Protein AF-A0A7X0CPT9-F1 (afdb_monomer)

Secondary structure (DSSP, 8-state):
-PPPPEEEEETTTSHHHHHHHHHHHHTT-EEEEEE-TTSSHHHHHHHHHHH----EEEEE--

Sequence (62 aa):
MQQQLTAIVTGASEGLGKSFTIELAGRNINLVLVALPASGLPELASFIRKNFSVMYTTWRLI

Structure (mmCIF, N/CA/C/O backbone):
data_AF-A0A7X0CPT9-F1
#
_entry.id   AF-A0A7X0CPT9-F1
#
loop_
_atom_site.group_PDB
_atom_site.id
_atom_site.type_symbol
_atom_site.label_atom_id
_atom_site.label_alt_id
_atom_site.label_comp_id
_atom_site.label_asym_id
_atom_site.label_entity_id
_atom_site.label_seq_id
_atom_site.pdbx_PDB_ins_code
_atom_site.Cartn_x
_atom_site.Cartn_y
_atom_site.Cartn_z
_atom_site.occupancy
_atom_site.B_iso_or_equiv
_atom_site.auth_seq_id
_atom_site.auth_comp_id
_atom_site.auth_asym_id
_atom_site.auth_atom_id
_atom_site.pdbx_PDB_model_num
ATOM 1 N N . MET A 1 1 ? -16.196 13.111 16.649 1.00 54.41 1 MET A N 1
ATOM 2 C CA . MET A 1 1 ? -15.654 12.519 15.407 1.00 54.41 1 MET A CA 1
ATOM 3 C C . MET A 1 1 ? -14.301 11.920 15.747 1.00 54.41 1 MET A C 1
ATOM 5 O O . MET A 1 1 ? -13.451 12.660 16.223 1.00 54.41 1 MET A O 1
ATOM 9 N N . GLN A 1 2 ? -14.130 10.601 15.632 1.00 70.88 2 GLN A N 1
ATOM 10 C CA . GLN A 1 2 ? -12.815 9.978 15.827 1.00 70.88 2 GLN A CA 1
ATOM 11 C C . GLN A 1 2 ? -11.922 10.327 14.631 1.00 70.88 2 GLN A C 1
ATOM 13 O O . GLN A 1 2 ? -12.394 10.318 13.496 1.00 70.88 2 GLN A O 1
ATOM 18 N N . GLN A 1 3 ? -10.662 10.688 14.880 1.00 76.88 3 GLN A N 1
ATOM 19 C CA . GLN A 1 3 ? -9.712 10.957 13.802 1.00 76.88 3 GLN A CA 1
ATOM 20 C C . GLN A 1 3 ? -9.217 9.631 13.217 1.00 76.88 3 GLN A C 1
ATOM 22 O O . GLN A 1 3 ? -8.649 8.813 13.937 1.00 76.88 3 GLN A O 1
ATOM 27 N N . GLN A 1 4 ? -9.432 9.426 11.918 1.00 85.62 4 GL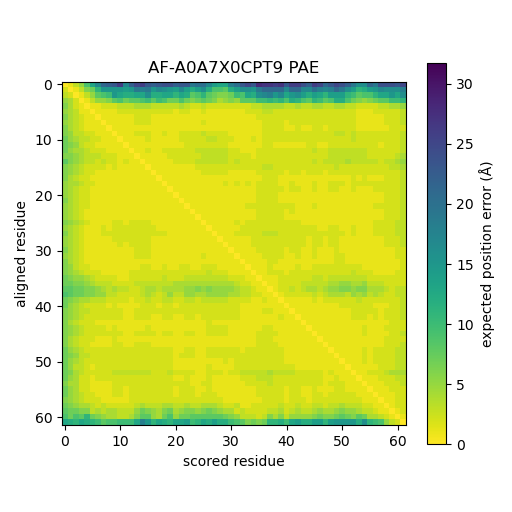N A N 1
ATOM 28 C CA . GLN A 1 4 ? -8.948 8.253 11.194 1.00 85.62 4 GLN A CA 1
ATOM 29 C C . GLN A 1 4 ? -7.557 8.545 10.620 1.00 85.62 4 GLN A C 1
ATOM 31 O O . GLN A 1 4 ? -7.386 9.483 9.839 1.00 85.62 4 GLN A O 1
ATOM 36 N N . LEU A 1 5 ? -6.564 7.731 10.978 1.00 95.44 5 LEU A N 1
ATOM 37 C CA . LEU A 1 5 ? -5.211 7.841 10.431 1.00 95.44 5 LEU A CA 1
ATOM 38 C C . LEU A 1 5 ? -5.173 7.387 8.964 1.00 95.44 5 LEU A C 1
ATOM 40 O O . LEU A 1 5 ? -5.802 6.397 8.584 1.00 95.44 5 LEU A O 1
ATOM 44 N N . THR A 1 6 ? -4.407 8.111 8.149 1.00 97.50 6 THR A N 1
ATOM 45 C CA . THR A 1 6 ? -4.132 7.777 6.744 1.00 97.50 6 THR A CA 1
ATOM 46 C C . THR A 1 6 ? -2.631 7.861 6.501 1.00 97.50 6 THR A C 1
ATOM 48 O O . THR A 1 6 ? -2.001 8.839 6.900 1.00 97.50 6 THR A O 1
ATOM 51 N N . ALA A 1 7 ? -2.057 6.852 5.851 1.00 98.19 7 ALA A N 1
ATOM 52 C CA . ALA A 1 7 ? -0.636 6.786 5.538 1.00 98.19 7 ALA A CA 1
ATOM 53 C C . ALA A 1 7 ? -0.387 6.954 4.036 1.00 98.19 7 ALA A C 1
ATOM 55 O O . ALA A 1 7 ? -1.088 6.374 3.207 1.00 98.19 7 ALA A O 1
ATOM 56 N N . ILE A 1 8 ? 0.644 7.724 3.691 1.00 98.19 8 ILE A N 1
ATOM 57 C CA . ILE A 1 8 ? 1.156 7.823 2.323 1.00 98.19 8 ILE A CA 1
ATOM 58 C C . ILE A 1 8 ? 2.370 6.909 2.218 1.00 98.19 8 ILE A C 1
ATOM 60 O O . ILE A 1 8 ? 3.309 7.040 3.002 1.00 98.19 8 ILE A O 1
ATOM 64 N N . VAL A 1 9 ? 2.359 6.000 1.247 1.00 98.19 9 VAL A N 1
ATOM 65 C CA . VAL A 1 9 ? 3.476 5.089 0.987 1.00 98.19 9 VAL A CA 1
ATOM 66 C C . VAL A 1 9 ? 4.044 5.390 -0.395 1.00 98.19 9 VAL A C 1
ATOM 68 O O . VAL A 1 9 ? 3.344 5.274 -1.401 1.00 98.19 9 VAL A O 1
ATOM 71 N N . THR A 1 10 ? 5.314 5.790 -0.446 1.00 97.00 10 THR A N 1
ATOM 72 C CA . THR A 1 10 ? 6.072 5.978 -1.690 1.00 97.00 10 THR A CA 1
ATOM 73 C C . THR A 1 10 ? 6.826 4.701 -2.048 1.00 97.00 10 THR A C 1
ATOM 75 O O . THR A 1 10 ? 7.229 3.939 -1.171 1.00 97.00 10 THR A O 1
ATOM 78 N N . GLY A 1 11 ? 6.961 4.417 -3.347 1.00 96.94 11 GLY A N 1
ATOM 79 C CA . GLY A 1 11 ? 7.450 3.110 -3.799 1.00 96.94 11 GLY A CA 1
ATOM 80 C C . GLY A 1 11 ? 6.528 1.969 -3.357 1.00 96.94 11 GLY A C 1
ATOM 81 O O . GLY A 1 11 ? 6.997 0.878 -3.053 1.00 96.94 11 GLY A O 1
ATOM 82 N N . ALA A 1 12 ? 5.218 2.231 -3.264 1.00 98.06 12 ALA A N 1
ATOM 83 C CA . ALA A 1 12 ? 4.266 1.338 -2.608 1.00 98.06 12 ALA A CA 1
ATOM 84 C C . ALA A 1 12 ? 4.181 -0.053 -3.243 1.00 98.06 12 ALA A C 1
ATOM 86 O O . ALA A 1 12 ? 3.847 -1.005 -2.556 1.00 98.06 12 ALA A O 1
ATOM 87 N N . SER A 1 13 ? 4.450 -0.186 -4.538 1.00 96.50 13 SER A N 1
ATOM 88 C CA . SER A 1 13 ? 4.199 -1.417 -5.288 1.00 96.50 13 SER A CA 1
ATOM 89 C C . SER A 1 13 ? 5.256 -2.509 -5.101 1.00 96.50 13 SER A C 1
ATOM 91 O O . SER A 1 13 ? 4.975 -3.672 -5.397 1.00 96.50 13 SER A O 1
ATOM 93 N N . GLU A 1 14 ? 6.439 -2.179 -4.573 1.00 95.81 14 GLU A N 1
ATOM 94 C CA . GLU A 1 14 ? 7.593 -3.083 -4.521 1.00 95.81 14 GLU A CA 1
ATOM 95 C C . GLU A 1 14 ? 8.360 -2.990 -3.190 1.00 95.81 14 GLU A C 1
ATOM 97 O O . GLU A 1 14 ? 8.197 -2.050 -2.409 1.00 95.81 14 GLU A O 1
ATOM 102 N N . GLY A 1 15 ? 9.196 -3.999 -2.917 1.00 96.38 15 GLY A N 1
ATOM 103 C CA . GLY A 1 15 ? 10.115 -4.026 -1.775 1.00 96.38 15 GLY A CA 1
ATOM 104 C C . GLY A 1 15 ? 9.474 -3.651 -0.431 1.00 96.38 15 GLY A C 1
ATOM 105 O O . GLY A 1 15 ? 8.421 -4.167 -0.054 1.00 96.38 15 GLY A O 1
ATOM 106 N N . LEU A 1 16 ? 10.127 -2.736 0.295 1.00 97.56 16 LEU A N 1
ATOM 107 C CA . LEU A 1 16 ? 9.668 -2.261 1.605 1.00 97.56 16 LEU A CA 1
ATOM 108 C C . LEU A 1 16 ? 8.339 -1.504 1.533 1.00 97.56 16 LEU A C 1
ATOM 110 O O . LEU A 1 16 ? 7.509 -1.672 2.423 1.00 97.56 16 LEU A O 1
ATOM 114 N N . GLY A 1 17 ? 8.109 -0.708 0.484 1.00 98.00 17 GLY A N 1
ATOM 115 C CA . GLY A 1 17 ? 6.857 0.035 0.322 1.00 98.00 17 GLY A CA 1
ATOM 116 C C . GLY A 1 17 ? 5.654 -0.905 0.236 1.00 98.00 17 GLY A C 1
ATOM 117 O O . GLY A 1 17 ? 4.631 -0.673 0.886 1.00 98.00 17 GLY A O 1
ATOM 118 N N . LYS A 1 18 ? 5.803 -2.034 -0.463 1.00 98.50 18 LYS A N 1
ATOM 119 C CA . LYS A 1 18 ? 4.773 -3.079 -0.515 1.00 98.50 18 LYS A CA 1
ATOM 120 C C . LYS A 1 18 ? 4.519 -3.705 0.849 1.00 98.50 18 LYS A C 1
ATOM 122 O O . LYS A 1 18 ? 3.364 -3.803 1.264 1.00 98.50 18 LYS A O 1
ATOM 127 N N . SER A 1 19 ? 5.577 -4.087 1.559 1.00 98.50 19 SER A N 1
ATOM 128 C CA . SER A 1 19 ? 5.458 -4.676 2.897 1.00 98.50 19 SER A CA 1
ATOM 129 C C . SE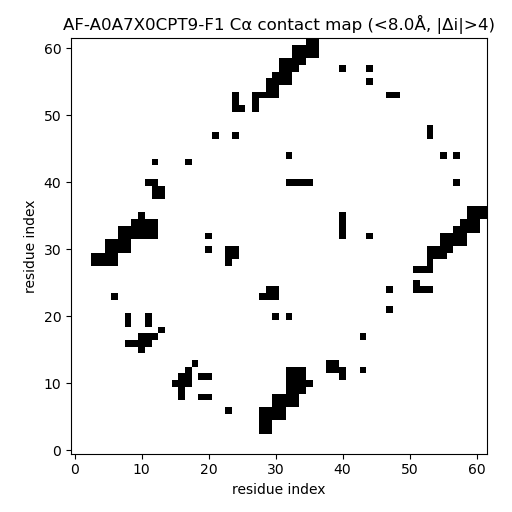R A 1 19 ? 4.785 -3.720 3.884 1.00 98.50 19 SER A C 1
ATOM 131 O O . SER A 1 19 ? 3.870 -4.127 4.596 1.00 98.50 19 SER A O 1
ATOM 133 N N . PHE A 1 20 ? 5.157 -2.436 3.876 1.00 98.44 20 PHE A N 1
ATOM 134 C CA . PHE A 1 20 ? 4.510 -1.428 4.717 1.00 98.44 20 PHE A CA 1
ATOM 135 C C . PHE A 1 20 ? 3.050 -1.207 4.345 1.00 98.44 20 PHE A C 1
ATOM 137 O O . PHE A 1 20 ? 2.213 -1.100 5.234 1.00 98.44 20 PHE A O 1
ATOM 144 N N . THR A 1 21 ? 2.721 -1.181 3.054 1.00 98.56 21 THR A N 1
ATOM 145 C CA . THR A 1 21 ? 1.331 -1.048 2.601 1.00 98.56 21 THR A CA 1
ATOM 146 C C . THR A 1 21 ? 0.451 -2.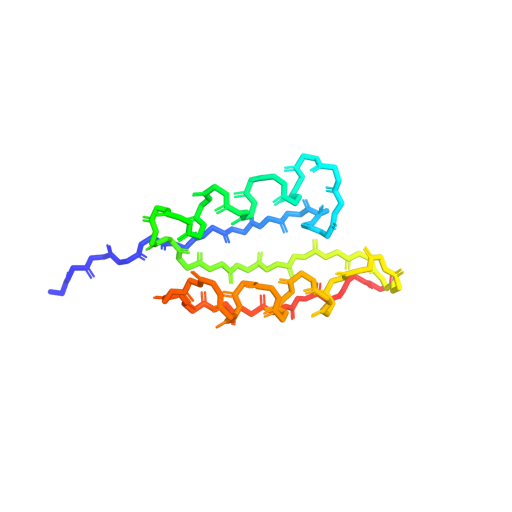162 3.174 1.00 98.56 21 THR A C 1
ATOM 148 O O . THR A 1 21 ? -0.634 -1.889 3.684 1.00 98.56 21 THR A O 1
ATOM 151 N N . ILE A 1 22 ? 0.927 -3.408 3.121 1.00 98.62 22 ILE A N 1
ATOM 152 C CA . ILE A 1 22 ? 0.196 -4.580 3.622 1.00 98.62 22 ILE A CA 1
ATOM 153 C C . ILE A 1 22 ? 0.056 -4.526 5.149 1.00 98.62 22 ILE A C 1
ATOM 155 O O . ILE A 1 22 ? -1.042 -4.722 5.666 1.00 98.62 22 ILE A O 1
ATOM 159 N N . GLU A 1 23 ? 1.135 -4.207 5.866 1.00 98.56 23 GLU A N 1
ATOM 160 C CA . GLU A 1 23 ? 1.125 -4.083 7.329 1.00 98.56 23 GLU A CA 1
ATOM 161 C C . GLU A 1 23 ? 0.160 -2.984 7.804 1.00 98.56 23 GLU A C 1
ATOM 163 O O . GLU A 1 23 ? -0.646 -3.196 8.709 1.00 98.56 23 GLU A O 1
ATOM 168 N 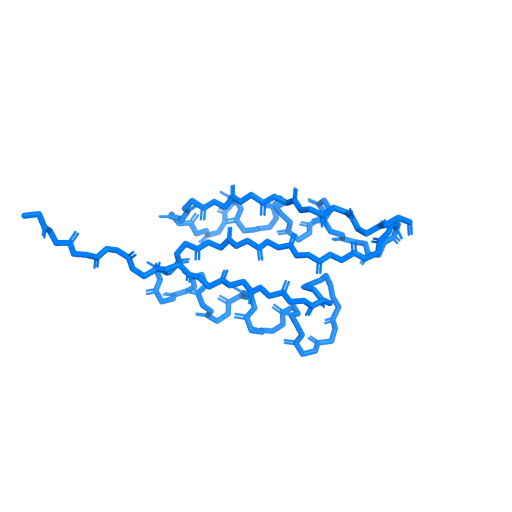N . LEU A 1 24 ? 0.197 -1.809 7.170 1.00 98.44 24 LEU A N 1
ATOM 169 C CA . LEU A 1 24 ? -0.673 -0.682 7.512 1.00 98.44 24 LEU A CA 1
ATOM 170 C C . LEU A 1 24 ? -2.145 -0.984 7.194 1.00 98.44 24 LEU A C 1
ATOM 172 O O . LEU A 1 24 ? -3.018 -0.655 7.998 1.00 98.44 24 LEU A O 1
ATOM 176 N N . ALA A 1 25 ? -2.426 -1.669 6.081 1.00 98.31 25 ALA A N 1
ATOM 177 C CA . ALA A 1 25 ? -3.777 -2.132 5.765 1.00 98.31 25 ALA A CA 1
ATOM 178 C C . ALA A 1 25 ?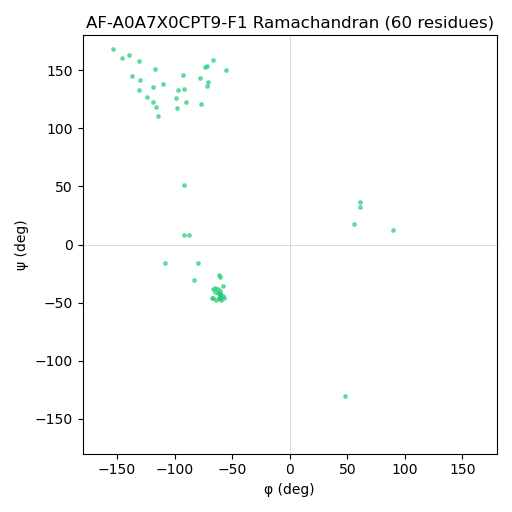 -4.302 -3.121 6.820 1.00 98.31 25 ALA A C 1
ATOM 180 O O . ALA A 1 25 ? -5.445 -3.000 7.263 1.00 98.31 25 ALA A O 1
ATOM 181 N N . GLY A 1 26 ? -3.455 -4.049 7.284 1.00 98.25 26 GLY A N 1
ATOM 182 C CA . GLY A 1 26 ? -3.776 -4.985 8.367 1.00 98.25 26 GLY A CA 1
ATOM 183 C C . GLY A 1 26 ? -4.093 -4.299 9.699 1.00 98.25 26 GLY A C 1
ATOM 184 O O . GLY A 1 26 ? -4.874 -4.815 10.494 1.00 98.25 26 GLY A O 1
ATOM 185 N N . ARG A 1 27 ? -3.561 -3.092 9.912 1.00 97.12 27 ARG A N 1
ATOM 186 C CA . ARG A 1 27 ? -3.850 -2.232 11.071 1.00 97.12 27 ARG A CA 1
ATOM 187 C C . ARG A 1 27 ? -5.069 -1.326 10.885 1.00 97.12 27 ARG A C 1
ATOM 189 O O . ARG A 1 27 ? -5.308 -0.465 11.727 1.00 97.12 27 ARG A O 1
ATOM 196 N N . ASN A 1 28 ? -5.840 -1.511 9.812 1.00 96.62 28 ASN A N 1
ATOM 197 C CA . ASN A 1 28 ? -7.020 -0.707 9.485 1.00 96.62 28 ASN A CA 1
ATOM 198 C C . ASN A 1 28 ? -6.699 0.791 9.273 1.00 96.62 28 ASN A C 1
ATOM 200 O O . ASN A 1 28 ? -7.450 1.688 9.662 1.00 96.62 28 ASN A O 1
ATOM 204 N N . ILE A 1 29 ? -5.538 1.069 8.674 1.00 97.69 29 ILE A N 1
ATOM 205 C CA . ILE A 1 29 ? -5.109 2.422 8.305 1.00 97.69 29 ILE A CA 1
ATOM 206 C C . ILE A 1 29 ? -5.435 2.650 6.828 1.00 97.69 29 ILE A C 1
ATOM 208 O O . ILE A 1 29 ? -5.135 1.809 5.980 1.00 97.69 29 ILE A O 1
ATOM 212 N N . ASN A 1 30 ? -6.032 3.801 6.513 1.00 97.81 30 ASN A N 1
ATOM 213 C CA . ASN A 1 30 ? -6.319 4.187 5.132 1.00 97.81 30 ASN A CA 1
ATOM 214 C C . ASN A 1 30 ? -5.032 4.565 4.389 1.00 97.81 30 ASN A C 1
ATOM 216 O O . ASN A 1 30 ? -4.060 5.010 5.001 1.00 97.81 30 ASN A O 1
ATOM 220 N N . LEU A 1 31 ? -5.013 4.417 3.064 1.00 98.50 31 LEU A N 1
ATOM 221 C CA . LEU A 1 31 ? -3.762 4.444 2.300 1.00 98.50 31 LEU A CA 1
ATOM 222 C C . LEU A 1 31 ? -3.781 5.392 1.096 1.00 98.50 31 LEU A C 1
ATOM 224 O O . LEU A 1 31 ? -4.735 5.451 0.324 1.00 98.50 31 LEU A O 1
ATOM 228 N N . VAL A 1 32 ? -2.661 6.069 0.866 1.00 98.38 32 VAL A N 1
ATOM 229 C CA . VAL A 1 32 ? -2.328 6.716 -0.408 1.00 98.38 32 VAL A CA 1
ATOM 230 C C . VAL A 1 32 ? -1.116 5.992 -0.981 1.00 98.38 32 VAL A C 1
ATOM 232 O O . VAL A 1 32 ? -0.019 6.072 -0.432 1.00 98.38 32 VAL A O 1
ATOM 235 N N . LEU A 1 33 ? -1.319 5.256 -2.071 1.00 98.44 33 LEU A N 1
ATOM 236 C CA . LEU A 1 33 ? -0.291 4.414 -2.678 1.00 98.44 33 LEU A CA 1
ATOM 237 C C . LEU A 1 33 ? 0.364 5.153 -3.842 1.00 98.44 33 LEU A C 1
ATOM 239 O O . LEU A 1 33 ? -0.311 5.461 -4.825 1.00 98.44 33 LEU A O 1
ATOM 243 N N . VAL A 1 34 ? 1.665 5.419 -3.744 1.00 98.12 34 VAL A N 1
ATOM 244 C CA . VAL A 1 34 ? 2.425 6.171 -4.747 1.00 98.12 34 VAL A CA 1
ATOM 245 C C . VAL A 1 34 ? 3.528 5.291 -5.332 1.00 98.12 34 VAL A C 1
ATOM 247 O O . VAL A 1 34 ? 4.386 4.801 -4.595 1.00 98.12 34 VAL A O 1
ATOM 250 N N . ALA A 1 35 ? 3.538 5.098 -6.651 1.00 97.38 35 ALA A N 1
ATOM 251 C CA . ALA A 1 35 ? 4.597 4.354 -7.340 1.00 97.38 35 ALA A CA 1
ATOM 252 C C . ALA A 1 35 ? 4.771 4.788 -8.807 1.00 97.38 35 ALA A C 1
ATOM 254 O O . ALA A 1 35 ? 3.938 5.511 -9.362 1.00 97.38 35 ALA A O 1
ATOM 255 N N . LEU A 1 36 ? 5.863 4.342 -9.432 1.00 96.44 36 LEU A N 1
ATOM 256 C CA . LEU A 1 36 ? 6.145 4.571 -10.853 1.00 96.44 36 LEU A CA 1
ATOM 257 C C . LEU A 1 36 ? 5.142 3.823 -11.758 1.00 96.44 36 LEU A C 1
ATOM 259 O O . LEU A 1 36 ? 4.522 2.847 -11.325 1.00 96.44 36 LEU A O 1
ATOM 263 N N . PRO A 1 37 ? 4.961 4.228 -13.025 1.00 92.44 37 PRO A N 1
ATOM 264 C CA . PRO A 1 37 ? 4.200 3.452 -14.003 1.00 92.44 37 PRO A CA 1
ATOM 265 C C . PRO A 1 37 ? 4.739 2.023 -14.157 1.00 92.44 37 PRO A C 1
ATOM 267 O O . PRO A 1 37 ? 5.929 1.791 -13.991 1.00 92.44 37 PRO A O 1
ATOM 270 N N . ALA A 1 38 ? 3.859 1.072 -14.493 1.00 91.44 38 ALA A N 1
ATOM 271 C CA . ALA A 1 38 ? 4.218 -0.331 -14.756 1.00 91.44 38 ALA A CA 1
ATOM 272 C C . ALA A 1 38 ? 4.984 -1.062 -13.622 1.00 91.44 38 ALA A C 1
ATOM 274 O O . ALA A 1 38 ? 5.548 -2.123 -13.853 1.00 91.44 38 ALA A O 1
ATOM 275 N N . SER A 1 39 ? 4.949 -0.540 -12.391 1.00 93.88 39 SER A N 1
ATOM 276 C CA . SER A 1 39 ? 5.644 -1.092 -11.211 1.00 93.88 39 SER A CA 1
ATOM 277 C C . SER A 1 39 ? 4.810 -2.077 -10.374 1.00 93.88 39 SER A C 1
ATOM 279 O O . SER A 1 39 ? 5.187 -2.432 -9.263 1.00 93.88 39 SER A O 1
ATOM 281 N N . GLY A 1 40 ? 3.624 -2.481 -10.844 1.00 95.88 40 GLY A N 1
ATOM 282 C CA . GLY A 1 40 ? 2.731 -3.384 -10.100 1.00 95.88 40 GLY A CA 1
ATOM 283 C C . GLY A 1 40 ? 1.721 -2.702 -9.155 1.00 95.88 40 GLY A C 1
ATOM 284 O O . GLY A 1 40 ? 1.122 -3.350 -8.292 1.00 95.88 40 GLY A O 1
ATOM 285 N N . LEU A 1 41 ? 1.546 -1.376 -9.256 1.00 96.94 41 LEU A N 1
ATOM 286 C CA . LEU A 1 41 ? 0.622 -0.614 -8.400 1.00 96.94 41 LEU A CA 1
ATOM 287 C C . LEU A 1 41 ? -0.857 -1.057 -8.523 1.00 96.94 41 LEU A C 1
ATOM 289 O O . LEU A 1 41 ? -1.512 -1.180 -7.483 1.00 96.94 41 LEU A O 1
ATOM 293 N N . PRO A 1 42 ? -1.415 -1.323 -9.727 1.00 96.94 42 PRO A N 1
ATOM 294 C CA . PRO A 1 42 ? -2.789 -1.822 -9.865 1.00 96.94 42 PRO A CA 1
ATOM 295 C C . PRO A 1 42 ? -3.020 -3.187 -9.202 1.00 96.94 42 PRO A C 1
ATOM 297 O O . PRO A 1 42 ? -4.070 -3.420 -8.596 1.00 96.94 42 PRO A O 1
ATOM 300 N N . GLU A 1 43 ? -2.040 -4.083 -9.283 1.00 98.00 43 GLU A N 1
ATOM 301 C CA . GLU A 1 43 ? -2.063 -5.418 -8.693 1.00 98.00 43 GLU A CA 1
ATOM 302 C C . GLU A 1 43 ? -2.062 -5.321 -7.170 1.00 98.00 43 GLU A C 1
ATOM 304 O O . GLU A 1 43 ? -2.892 -5.955 -6.512 1.00 98.00 43 GLU A O 1
ATOM 309 N N . LEU A 1 44 ? -1.196 -4.469 -6.608 1.00 98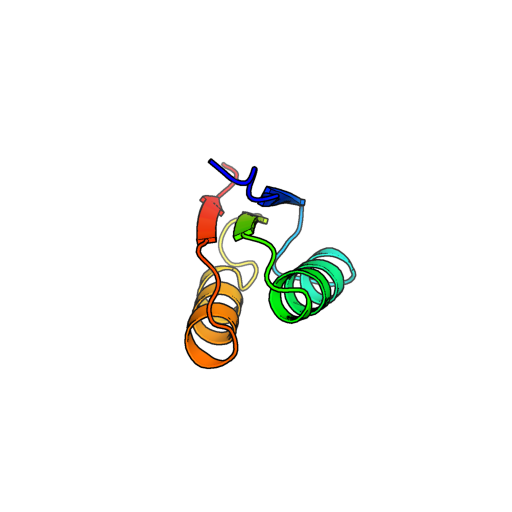.06 44 LEU A N 1
ATOM 310 C CA . LEU A 1 44 ? -1.200 -4.182 -5.178 1.00 98.06 44 LEU A CA 1
ATOM 311 C C . LEU A 1 44 ? -2.533 -3.575 -4.735 1.00 98.06 44 LEU A C 1
ATOM 313 O O . LEU A 1 44 ? -3.114 -4.034 -3.757 1.00 98.06 44 LEU A O 1
ATOM 317 N N . ALA A 1 45 ? -3.064 -2.592 -5.461 1.00 97.75 45 ALA A N 1
ATOM 318 C CA . ALA A 1 45 ? -4.360 -2.001 -5.144 1.00 97.75 45 ALA A CA 1
ATOM 319 C C . ALA A 1 45 ? -5.474 -3.066 -5.135 1.00 97.75 45 ALA A C 1
ATOM 321 O O . ALA A 1 45 ? -6.282 -3.127 -4.205 1.00 97.75 45 ALA A O 1
ATOM 322 N N . SER A 1 46 ? -5.500 -3.955 -6.132 1.00 98.19 46 SER A N 1
ATOM 323 C CA . SER A 1 46 ? -6.443 -5.078 -6.195 1.00 98.19 46 SER A CA 1
ATOM 324 C C . SER A 1 46 ? -6.290 -6.026 -5.003 1.00 98.19 46 SER A C 1
ATOM 326 O O . SER A 1 46 ? -7.289 -6.414 -4.398 1.00 98.19 46 SER A O 1
ATOM 328 N N . PHE A 1 47 ? -5.051 -6.344 -4.617 1.00 98.44 47 PHE A N 1
ATOM 329 C CA . PHE A 1 47 ? -4.760 -7.130 -3.421 1.00 98.44 47 PHE A CA 1
ATOM 330 C C . PHE A 1 47 ? -5.303 -6.452 -2.157 1.00 98.44 47 PHE A C 1
ATOM 332 O O . PHE A 1 47 ? -6.004 -7.102 -1.384 1.00 98.44 47 PHE A O 1
ATOM 339 N N . ILE A 1 48 ? -5.063 -5.150 -1.974 1.00 98.44 48 ILE A N 1
ATOM 340 C CA . ILE A 1 48 ? -5.560 -4.413 -0.806 1.00 98.44 48 ILE A CA 1
ATOM 341 C C . ILE A 1 48 ? -7.090 -4.422 -0.758 1.00 98.44 48 ILE A C 1
ATOM 343 O O . ILE A 1 48 ? -7.663 -4.767 0.270 1.00 98.44 48 ILE A O 1
ATOM 347 N N . ARG A 1 49 ? -7.748 -4.153 -1.894 1.00 98.00 49 ARG A N 1
ATOM 348 C CA . ARG A 1 49 ? -9.219 -4.154 -2.020 1.00 98.00 49 ARG A CA 1
ATOM 349 C C . ARG A 1 49 ? -9.849 -5.496 -1.628 1.00 98.00 49 ARG A C 1
ATOM 351 O O . ARG A 1 49 ? -10.962 -5.512 -1.121 1.00 98.00 49 ARG A O 1
ATOM 358 N N . LYS A 1 50 ? -9.174 -6.611 -1.925 1.00 98.50 50 LYS A N 1
ATOM 359 C CA . LYS A 1 50 ? -9.685 -7.970 -1.678 1.00 98.50 50 LYS A CA 1
ATOM 360 C C . LYS A 1 50 ? -9.466 -8.454 -0.248 1.00 98.50 50 LYS A C 1
ATOM 362 O O . LYS A 1 50 ? -10.245 -9.274 0.220 1.00 98.50 50 LYS A O 1
ATOM 367 N N . ASN A 1 51 ? -8.396 -8.001 0.405 1.00 98.62 51 ASN A N 1
ATOM 368 C CA . ASN A 1 51 ? -7.942 -8.582 1.670 1.00 98.62 51 ASN A CA 1
ATOM 369 C C . ASN A 1 51 ? -8.186 -7.681 2.888 1.00 98.62 51 ASN A C 1
ATOM 371 O O . ASN A 1 51 ? -8.126 -8.175 4.010 1.00 98.62 51 ASN A O 1
ATOM 375 N N . PHE A 1 52 ? -8.462 -6.386 2.697 1.00 98.25 52 PHE A N 1
ATOM 376 C CA . PHE A 1 52 ? -8.590 -5.435 3.801 1.00 98.25 52 PHE A CA 1
ATOM 377 C C . PHE A 1 52 ? -9.782 -4.495 3.622 1.00 98.25 52 PHE A C 1
ATOM 379 O O . PHE A 1 52 ? -10.083 -4.043 2.519 1.00 98.25 52 PHE A O 1
ATOM 386 N N . SER A 1 53 ? -10.411 -4.133 4.740 1.00 96.81 53 SER A N 1
ATOM 387 C CA . 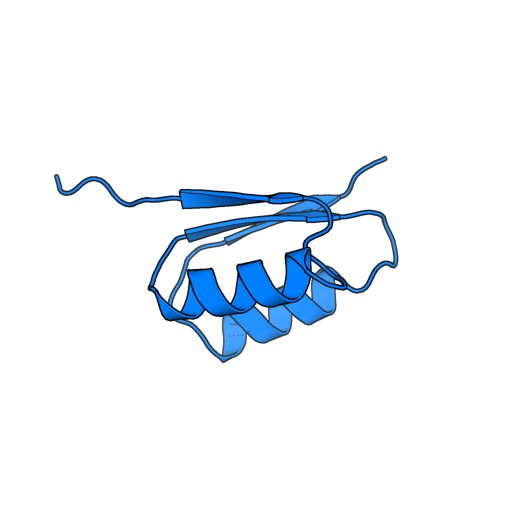SER A 1 53 ? -11.537 -3.193 4.794 1.00 96.81 53 SER A CA 1
ATOM 388 C C . SER A 1 53 ? -11.069 -1.749 5.013 1.00 96.81 53 SER A C 1
ATOM 390 O O . SER A 1 53 ? -11.538 -1.082 5.931 1.00 96.81 53 SER A O 1
ATOM 392 N N . VAL A 1 54 ? -10.121 -1.276 4.195 1.00 97.31 54 VAL A N 1
ATOM 393 C CA . VAL A 1 54 ? -9.562 0.089 4.274 1.00 97.31 54 VAL A CA 1
ATOM 394 C C . VAL A 1 54 ? -9.857 0.892 3.013 1.00 97.31 54 VAL A C 1
ATOM 396 O O . VAL A 1 54 ? -9.948 0.343 1.911 1.00 97.31 54 VAL A O 1
ATOM 399 N N . MET A 1 55 ? -9.964 2.213 3.152 1.00 97.62 55 MET A N 1
ATOM 400 C CA . MET A 1 55 ? -9.995 3.104 1.996 1.00 97.62 55 MET A CA 1
ATOM 401 C C . MET A 1 55 ? -8.587 3.287 1.444 1.00 97.62 55 MET A C 1
ATOM 403 O O . MET A 1 55 ? -7.620 3.419 2.199 1.00 97.62 55 MET A O 1
ATOM 407 N N . TYR A 1 56 ? -8.475 3.380 0.122 1.00 97.81 56 TYR A N 1
ATOM 408 C CA . TYR A 1 56 ? -7.233 3.807 -0.496 1.00 97.81 56 TYR A CA 1
ATOM 409 C C . TYR A 1 56 ? -7.446 4.629 -1.761 1.00 97.81 56 TYR A C 1
ATOM 411 O O . TYR A 1 56 ? -8.482 4.548 -2.421 1.00 97.81 56 TYR A O 1
ATOM 419 N N . THR A 1 57 ? -6.407 5.367 -2.132 1.00 98.06 57 THR A N 1
ATOM 420 C CA . THR A 1 57 ? -6.258 5.967 -3.457 1.00 98.06 57 THR A CA 1
ATOM 421 C C . THR A 1 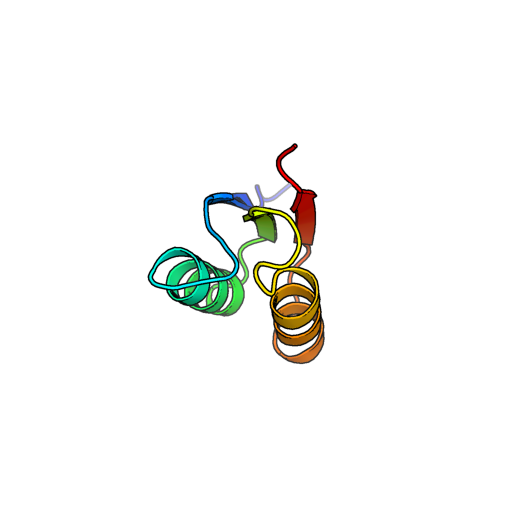57 ? -4.871 5.668 -4.019 1.00 98.06 57 THR A C 1
ATOM 423 O O . THR A 1 57 ? -3.937 5.363 -3.275 1.00 98.06 57 THR A O 1
ATOM 426 N N . THR A 1 58 ? -4.733 5.731 -5.337 1.00 97.69 58 TH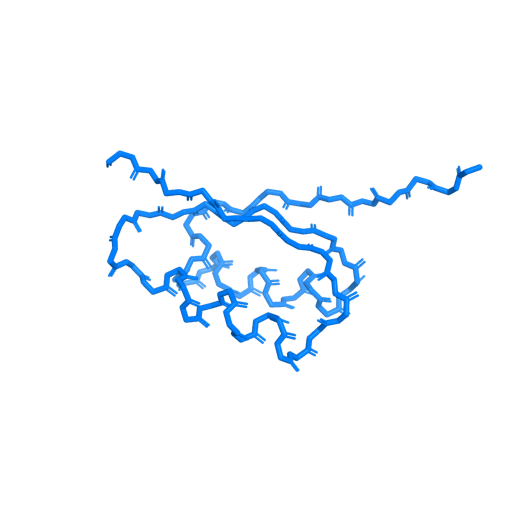R A N 1
ATOM 427 C CA . THR A 1 58 ? -3.482 5.444 -6.045 1.00 97.69 58 THR A CA 1
ATOM 428 C C . THR A 1 58 ? -3.018 6.673 -6.809 1.00 97.69 58 THR A C 1
ATOM 430 O O . THR A 1 58 ? -3.812 7.278 -7.526 1.00 97.69 58 THR A O 1
ATOM 433 N N . TRP A 1 59 ? -1.729 6.983 -6.726 1.00 95.75 59 TRP A N 1
ATOM 434 C CA . TRP A 1 59 ? -1.072 8.029 -7.501 1.00 95.75 59 TRP A CA 1
ATOM 435 C C . TRP A 1 59 ? 0.098 7.433 -8.274 1.00 95.75 59 TRP A C 1
ATOM 437 O O . TRP A 1 59 ? 0.973 6.776 -7.709 1.00 95.75 59 TRP A O 1
ATOM 447 N N . ARG A 1 60 ? 0.115 7.670 -9.583 1.00 92.50 60 ARG A N 1
ATOM 448 C CA . ARG A 1 60 ? 1.270 7.349 -10.419 1.00 92.50 60 ARG A CA 1
ATOM 449 C C . ARG A 1 60 ? 2.182 8.561 -10.499 1.00 92.50 60 ARG A C 1
ATOM 451 O O . ARG A 1 60 ? 1.703 9.669 -10.727 1.00 92.50 60 ARG A O 1
ATOM 458 N N . LEU A 1 61 ? 3.476 8.327 -10.320 1.00 85.50 61 LEU A N 1
ATOM 459 C CA . LEU A 1 61 ? 4.496 9.315 -10.651 1.00 85.50 61 LEU A CA 1
ATOM 460 C C . LEU A 1 61 ? 4.646 9.402 -12.177 1.00 85.50 61 LEU A C 1
ATOM 462 O O . LEU A 1 61 ? 4.298 8.448 -12.880 1.00 85.50 61 LEU A O 1
ATOM 466 N N . ILE A 1 62 ? 5.069 10.580 -12.643 1.00 85.06 62 ILE A N 1
ATOM 467 C CA . ILE A 1 62 ? 5.247 10.919 -14.063 1.00 85.06 62 ILE A CA 1
ATOM 468 C C . ILE A 1 62 ? 6.107 9.898 -14.811 1.00 85.06 62 ILE A C 1
ATOM 470 O O . ILE A 1 62 ? 7.086 9.396 -14.215 1.00 85.06 62 ILE A O 1
#

Mean predicted aligned error: 2.85 Å

Foldseek 3Di:
DDDAAEDEAAQCQDDPNVVVVVVCQVVQHAYEYEYEPPSRQVVSVVVSVVPGPHHYDYDHDD

Solvent-accessible surface area (backbone atoms only — not comparable to full-atom values): 3567 Å² total; per-residue (Å²): 134,85,86,80,64,70,47,78,34,68,50,22,40,43,75,68,24,29,54,50,51,53,55,41,34,75,69,67,31,25,39,38,39,27,27,57,72,96,50,45,46,70,58,48,51,52,50,46,67,73,75,36,97,47,58,70,51,79,46,73,48,134

Nearest PDB structures (foldseek):
  6zdz-assembly1_B  TM=9.113E-01  e=1.284E-03  Comamonas sp. 26
  6ze0-assembly2_C-2  TM=9.333E-01  e=2.359E-03  Comamonas sp. 26
  6zdz-assembly1_A  TM=9.093E-01  e=2.205E-03  Comamonas sp. 26
  6ze0-assembly1_A  TM=9.065E-01  e=2.205E-03  Comamonas sp. 26
  4egf-assembly1_D  TM=9.034E-01  e=1.116E-02  Mycolicibacterium smegmatis MC2 155

Radius of gyration: 10.97 Å; Cα contacts (8 Å, |Δi|>4): 110; chains: 1; bounding box: 26×21×31 Å

pLDDT: mean 95.29, std 7.26, range [54.41, 98.62]